Protein AF-A0A132A2J3-F1 (afdb_monomer_lite)

InterPro domains:
  IPR001666 Phosphatidylinositol transfer protein [PTHR10658] (1-175)
  IPR023214 HAD superfamily [G3DSA:3.40.50.1000] (81-167)
  IPR031315 LNS2/PITP [SM00775] (83-177)
  IPR036412 HAD-like superfamily [SSF56784] (77-155)

Organism: Sarcoptes scabiei (NCBI:txid52283)

Structure (mmCIF, N/CA/C/O backbone):
data_AF-A0A132A2J3-F1
#
_entry.id   AF-A0A132A2J3-F1
#
loop_
_atom_site.group_PDB
_atom_site.id
_atom_site.type_symbol
_atom_site.label_atom_id
_atom_site.label_alt_id
_atom_site.label_comp_id
_atom_site.label_asym_id
_atom_site.label_entity_id
_atom_site.label_seq_id
_atom_site.pdbx_PDB_ins_code
_atom_site.Cartn_x
_atom_site.Cartn_y
_atom_site.Cartn_z
_atom_site.occupancy
_atom_site.B_iso_or_equiv
_atom_site.auth_seq_id
_atom_site.auth_comp_id
_atom_site.auth_asym_id
_atom_site.auth_atom_id
_atom_site.pdbx_PDB_model_num
ATOM 1 N N . MET A 1 1 ? -9.317 14.571 3.516 1.00 51.56 1 MET A N 1
ATOM 2 C CA . MET A 1 1 ? -8.101 13.875 3.041 1.00 51.56 1 MET A CA 1
ATOM 3 C C . MET A 1 1 ? -7.048 14.171 4.078 1.00 51.56 1 MET A C 1
ATOM 5 O O . MET A 1 1 ? -6.560 15.284 4.081 1.00 51.56 1 MET A O 1
ATOM 9 N N . TYR A 1 2 ? -6.777 13.237 4.984 1.00 58.00 2 TYR A N 1
ATOM 10 C CA . TYR A 1 2 ? -5.757 13.436 6.005 1.00 58.00 2 TYR A CA 1
ATOM 11 C C . TYR A 1 2 ? -4.391 13.135 5.406 1.00 58.00 2 TYR A C 1
ATOM 13 O O . TYR A 1 2 ? -4.130 12.011 4.980 1.00 58.00 2 TYR A O 1
ATOM 21 N N . GLY A 1 3 ? -3.554 14.159 5.292 1.00 55.97 3 GLY A N 1
ATOM 22 C CA . GLY A 1 3 ? -2.172 14.023 4.847 1.00 55.97 3 GLY A CA 1
ATOM 23 C C . GLY A 1 3 ? -1.191 14.458 5.934 1.00 55.97 3 GLY A C 1
ATOM 24 O O . GLY A 1 3 ? -1.603 15.009 6.954 1.00 55.97 3 GLY A O 1
ATOM 25 N N . PRO A 1 4 ? 0.121 14.317 5.697 1.00 51.69 4 PRO A N 1
ATOM 26 C CA . PRO A 1 4 ? 1.175 14.815 6.579 1.00 51.69 4 PRO A CA 1
ATOM 27 C C . PRO A 1 4 ? 1.253 16.352 6.699 1.00 51.69 4 PRO A C 1
ATOM 29 O O . PRO A 1 4 ? 2.292 16.901 7.039 1.00 51.69 4 PRO A O 1
ATOM 32 N N . LEU A 1 5 ? 0.181 17.080 6.393 1.00 53.25 5 LEU A N 1
ATOM 33 C CA . LEU A 1 5 ? 0.023 18.498 6.727 1.00 53.25 5 LEU A CA 1
ATOM 34 C C . LEU A 1 5 ? -1.166 18.734 7.673 1.00 53.25 5 LEU A C 1
ATOM 36 O O . LEU A 1 5 ? -1.258 19.799 8.270 1.00 53.25 5 LEU A O 1
ATOM 40 N N . ASP A 1 6 ? -2.003 17.716 7.890 1.00 57.16 6 ASP A N 1
ATOM 41 C CA . ASP A 1 6 ? -3.196 17.751 8.740 1.00 57.16 6 ASP A CA 1
ATOM 42 C C . ASP A 1 6 ? -2.969 17.032 10.083 1.00 57.16 6 ASP A C 1
ATOM 44 O O . ASP A 1 6 ? -3.919 16.594 10.730 1.00 57.16 6 ASP A O 1
ATOM 48 N N . PHE A 1 7 ? -1.713 16.904 10.530 1.00 53.22 7 PHE A N 1
ATOM 49 C CA . PHE A 1 7 ? -1.324 16.126 11.718 1.00 53.22 7 PHE A CA 1
ATOM 50 C C . PHE A 1 7 ? -2.056 16.523 13.011 1.00 53.22 7 PHE A C 1
ATOM 52 O O . PHE A 1 7 ? -2.247 15.685 13.887 1.00 53.22 7 PHE A O 1
ATOM 59 N N . VAL A 1 8 ? -2.491 17.781 13.125 1.00 56.19 8 VAL A N 1
ATOM 60 C CA . VAL A 1 8 ? -3.252 18.274 14.286 1.00 56.19 8 VAL A CA 1
ATOM 61 C C . VAL A 1 8 ? -4.710 17.795 14.256 1.00 56.19 8 VAL A C 1
ATOM 63 O O . VAL A 1 8 ? -5.317 17.644 15.309 1.00 56.19 8 VAL A O 1
ATOM 66 N N . SER A 1 9 ? -5.266 17.511 13.075 1.00 65.50 9 SER A N 1
ATOM 67 C CA . SER A 1 9 ? -6.684 17.154 12.912 1.00 65.50 9 SER A CA 1
ATOM 68 C C . SER A 1 9 ? -7.021 15.709 13.282 1.00 65.50 9 SER A C 1
ATOM 70 O O . SER A 1 9 ? -8.185 15.411 13.513 1.00 65.50 9 SER A O 1
ATOM 72 N N . LEU A 1 10 ? -6.021 14.824 13.358 1.00 78.12 10 LEU A N 1
ATOM 73 C CA . LEU A 1 10 ? -6.227 13.405 13.647 1.00 78.12 10 LEU A CA 1
ATOM 74 C C . LEU A 1 10 ? -5.686 12.956 15.000 1.00 78.12 10 LEU A C 1
ATOM 76 O O . LEU A 1 10 ? -5.708 11.765 15.259 1.00 78.12 10 LEU A O 1
ATOM 80 N N . SER A 1 11 ? -5.166 13.822 15.866 1.00 88.19 11 SER A N 1
ATOM 81 C CA . SER A 1 11 ? -4.627 13.369 17.158 1.00 88.19 11 SER A CA 1
ATOM 82 C C . SER A 1 11 ? -5.747 12.958 18.124 1.00 88.19 11 SER A C 1
ATOM 84 O O . SER A 1 11 ? -6.577 13.787 18.482 1.00 88.19 11 SER A O 1
ATOM 86 N N . GLY A 1 12 ? -5.724 11.718 18.628 1.00 90.38 12 GLY A N 1
ATOM 87 C CA . GLY A 1 12 ? -6.720 11.218 19.590 1.00 90.38 12 GLY A CA 1
ATOM 88 C C . GLY A 1 12 ? -8.088 10.870 18.986 1.00 90.38 12 GLY A C 1
ATOM 89 O O . GLY A 1 12 ? -9.053 10.667 19.724 1.00 90.38 12 GLY A O 1
ATOM 90 N N . GLU A 1 13 ? -8.168 10.772 17.662 1.00 92.50 13 GLU A N 1
ATOM 91 C CA . GLU A 1 13 ? -9.356 10.344 16.933 1.00 92.50 13 GLU A CA 1
ATOM 92 C C . GLU A 1 13 ? -9.579 8.832 17.043 1.00 92.50 13 GLU A C 1
ATOM 94 O O . GLU A 1 13 ? -8.643 8.030 17.105 1.00 92.50 13 GLU A O 1
ATOM 99 N N . LYS A 1 14 ? -10.854 8.427 17.048 1.00 96.00 14 LYS A N 1
ATOM 100 C CA . LYS A 1 14 ? -11.248 7.012 17.053 1.00 96.00 14 LYS A CA 1
ATOM 101 C C . LYS A 1 14 ? -11.359 6.494 15.626 1.00 96.00 14 LYS A C 1
ATOM 103 O O . LYS A 1 14 ? -12.165 7.000 14.845 1.00 96.00 14 LYS A O 1
ATOM 108 N N . ILE A 1 15 ? -10.609 5.441 15.329 1.00 96.19 15 ILE A N 1
ATOM 109 C CA . ILE A 1 15 ? -10.566 4.786 14.025 1.00 96.19 15 ILE A CA 1
ATOM 110 C C . ILE A 1 15 ? -11.213 3.410 14.127 1.00 96.19 15 ILE A C 1
ATOM 112 O O . ILE A 1 15 ? -10.680 2.530 14.803 1.00 96.19 15 ILE A O 1
ATOM 116 N N . ASP A 1 16 ? -12.333 3.213 13.437 1.00 97.00 16 ASP A N 1
ATOM 117 C CA . ASP A 1 16 ? -12.965 1.903 13.299 1.00 97.00 16 ASP A CA 1
ATOM 118 C C . ASP A 1 16 ? -12.328 1.108 12.169 1.00 97.00 16 ASP A C 1
ATOM 120 O O . ASP A 1 16 ? -12.245 1.565 11.026 1.00 97.00 16 ASP A O 1
ATOM 124 N N . ILE A 1 17 ? -11.913 -0.111 12.485 1.00 96.25 17 ILE A N 1
ATOM 125 C CA . ILE A 1 17 ? -11.201 -0.997 11.574 1.00 96.25 17 ILE A CA 1
ATOM 126 C C . ILE A 1 17 ? -12.161 -2.085 11.121 1.00 96.25 17 ILE A C 1
ATOM 128 O O . ILE A 1 17 ? -12.654 -2.874 11.927 1.00 96.25 17 ILE A O 1
ATOM 132 N N . HIS A 1 18 ? -12.393 -2.144 9.817 1.00 95.94 18 HIS A N 1
ATOM 133 C CA . HIS A 1 18 ? -13.245 -3.133 9.180 1.00 95.94 18 HIS A CA 1
ATOM 134 C C . HIS A 1 18 ? -12.436 -3.963 8.190 1.00 95.94 18 HIS A C 1
ATOM 136 O O . HIS A 1 18 ? -11.499 -3.464 7.567 1.00 95.94 18 HIS A O 1
ATOM 142 N N . MET A 1 19 ? -12.827 -5.217 8.008 1.00 95.31 19 MET A N 1
ATOM 143 C CA . MET A 1 19 ? -12.303 -6.099 6.972 1.00 95.31 19 MET A CA 1
ATOM 144 C C . MET A 1 19 ? -13.461 -6.613 6.127 1.00 95.31 19 MET A C 1
ATOM 146 O O . MET A 1 19 ? -14.458 -7.096 6.664 1.00 95.31 19 MET A O 1
ATOM 150 N N . LEU A 1 20 ? -13.325 -6.531 4.810 1.00 94.88 20 LEU A N 1
ATOM 151 C CA . LEU A 1 20 ? -14.275 -7.121 3.882 1.00 94.88 20 LEU A CA 1
ATOM 152 C C . LEU A 1 20 ? -14.149 -8.643 3.949 1.00 94.88 20 LEU A C 1
ATOM 154 O O . LEU A 1 20 ? -13.075 -9.200 3.710 1.00 94.88 20 LEU A O 1
ATOM 158 N N . CYS A 1 21 ? -15.234 -9.329 4.291 1.00 89.38 21 CYS A N 1
ATOM 159 C CA . CYS A 1 21 ? -15.236 -10.778 4.338 1.00 89.38 21 CYS A CA 1
ATOM 160 C C . CYS A 1 21 ? -15.135 -11.350 2.916 1.00 89.38 21 CYS A C 1
ATOM 162 O O . CYS A 1 21 ? -16.039 -11.126 2.106 1.00 89.38 21 CYS A O 1
ATOM 164 N N . PRO A 1 22 ? -14.116 -12.173 2.607 1.00 85.00 22 PRO A N 1
ATOM 165 C CA . PRO A 1 22 ? -13.968 -12.725 1.261 1.00 85.00 22 PRO A CA 1
ATOM 166 C C . PRO A 1 22 ? -15.137 -13.622 0.823 1.00 85.00 22 PRO A C 1
ATOM 168 O O . PRO A 1 22 ? -15.363 -13.791 -0.371 1.00 85.00 22 PRO A O 1
ATOM 171 N N . ARG A 1 23 ? -15.880 -14.209 1.777 1.00 84.06 23 ARG A N 1
ATOM 172 C CA . ARG A 1 23 ? -16.932 -15.205 1.504 1.00 84.06 23 ARG A CA 1
ATOM 173 C C . ARG A 1 23 ? -18.272 -14.598 1.099 1.00 84.06 23 ARG A C 1
ATOM 175 O O . ARG A 1 23 ? -18.910 -15.123 0.197 1.00 84.06 23 ARG A O 1
ATOM 182 N N . ASN A 1 24 ? -18.712 -13.549 1.788 1.00 88.94 24 ASN A N 1
ATOM 183 C CA . ASN A 1 24 ? -20.040 -12.954 1.604 1.00 88.94 24 ASN A CA 1
ATOM 184 C C . ASN A 1 24 ? -19.999 -11.466 1.228 1.00 88.94 24 ASN A C 1
ATOM 186 O O . ASN A 1 24 ? -21.058 -10.895 1.013 1.00 88.94 24 ASN A O 1
ATOM 190 N N . GLN A 1 25 ? -18.812 -10.857 1.100 1.00 89.88 25 GLN A N 1
ATOM 191 C CA . GLN A 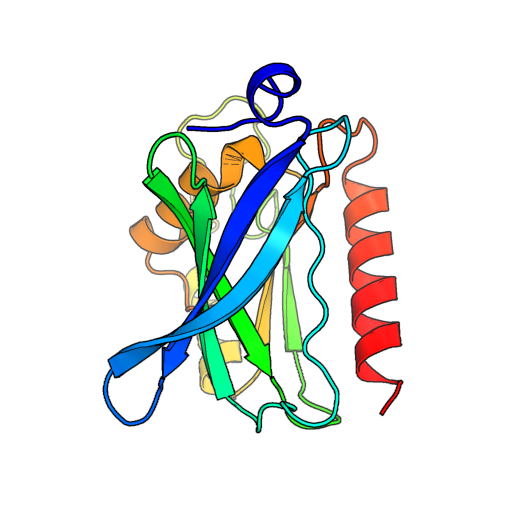1 25 ? -18.637 -9.444 0.732 1.00 89.88 25 GLN A CA 1
ATOM 192 C C . GLN A 1 25 ? -19.234 -8.446 1.742 1.00 89.88 25 GLN A C 1
ATOM 194 O O . GLN A 1 25 ? -19.440 -7.280 1.414 1.00 89.88 25 GLN A O 1
ATOM 199 N N . ASP A 1 26 ? -19.448 -8.876 2.988 1.00 93.88 26 ASP A N 1
ATOM 200 C CA . ASP A 1 26 ? -19.887 -7.998 4.072 1.00 93.88 26 ASP A CA 1
ATOM 201 C C . ASP A 1 26 ? -18.694 -7.409 4.834 1.00 93.88 26 ASP A C 1
ATOM 203 O O . ASP A 1 26 ? -17.673 -8.071 5.052 1.00 93.88 26 ASP A O 1
ATOM 207 N N . TRP A 1 27 ? -18.834 -6.162 5.289 1.00 94.56 27 TRP A N 1
ATOM 208 C CA . TRP A 1 27 ? -17.853 -5.521 6.162 1.00 94.56 27 TRP A CA 1
ATOM 209 C C . TRP A 1 27 ? -17.961 -6.067 7.586 1.00 94.56 27 TRP A C 1
ATOM 211 O O . TRP A 1 27 ? -18.981 -5.911 8.254 1.00 94.56 27 TRP A O 1
ATOM 221 N N . ILE A 1 28 ? -16.879 -6.670 8.072 1.00 94.19 28 ILE A N 1
ATOM 222 C CA . ILE A 1 28 ? -16.760 -7.165 9.442 1.00 94.19 28 ILE A CA 1
ATOM 223 C C . ILE A 1 28 ? -15.989 -6.136 10.263 1.00 94.19 28 ILE A C 1
ATOM 225 O O . ILE A 1 28 ? -14.829 -5.849 9.967 1.00 94.19 28 ILE A O 1
ATOM 229 N N . TYR A 1 29 ? -16.612 -5.615 11.318 1.00 95.06 29 TYR A N 1
ATOM 230 C CA . TYR A 1 29 ? -15.926 -4.807 12.323 1.00 95.06 29 TYR A CA 1
ATOM 231 C C . TYR A 1 29 ? -14.907 -5.656 13.095 1.00 95.06 29 TYR A C 1
ATOM 233 O O . TYR A 1 29 ? -15.224 -6.745 13.583 1.00 95.06 29 TYR A O 1
ATOM 241 N N . LEU A 1 30 ? -13.681 -5.153 13.220 1.00 94.38 30 LEU A N 1
ATOM 242 C CA . LEU A 1 30 ? -12.596 -5.83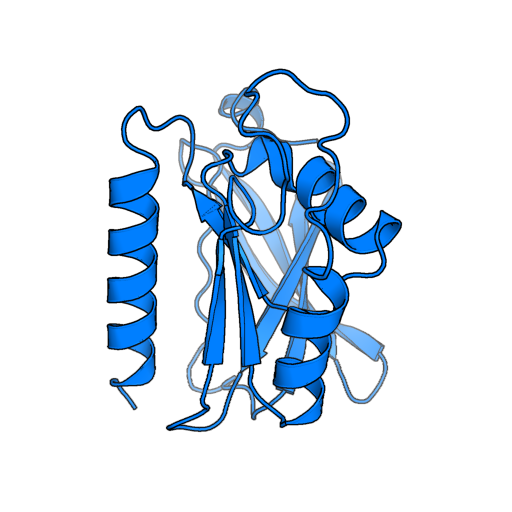4 13.915 1.00 94.38 30 LEU A CA 1
ATOM 243 C C . LEU A 1 30 ? -12.289 -5.210 15.270 1.00 94.38 30 LEU A C 1
ATOM 245 O O . LEU A 1 30 ? -12.185 -5.959 16.246 1.00 94.38 30 LEU A O 1
ATOM 249 N N . ASP A 1 31 ? -12.098 -3.888 15.302 1.00 95.69 31 ASP A N 1
ATOM 250 C CA . ASP A 1 31 ? -11.682 -3.136 16.487 1.00 95.69 31 ASP A CA 1
ATOM 251 C C . ASP A 1 31 ? -11.801 -1.610 16.285 1.00 95.69 31 ASP A C 1
ATOM 253 O O . ASP A 1 31 ? -11.963 -1.138 15.156 1.00 95.69 31 ASP A O 1
ATOM 257 N N . THR A 1 32 ? -11.645 -0.846 17.369 1.00 96.81 32 THR A N 1
ATOM 258 C CA . THR A 1 32 ? -11.456 0.610 17.348 1.00 96.81 32 THR A CA 1
ATOM 259 C C . THR A 1 32 ? -10.119 0.956 17.980 1.00 96.81 32 THR A C 1
ATOM 261 O O . THR A 1 32 ? -9.849 0.584 19.120 1.00 96.81 32 THR A O 1
ATOM 264 N N . GLN A 1 33 ? -9.310 1.740 17.278 1.00 96.19 33 GLN A N 1
ATOM 265 C CA . GLN A 1 33 ? -8.022 2.214 17.778 1.00 96.19 33 GLN A CA 1
ATOM 266 C C . GLN A 1 33 ? -8.002 3.738 17.885 1.00 96.19 33 GLN A C 1
ATOM 268 O O . GLN A 1 33 ? -8.714 4.429 17.156 1.00 96.19 33 GLN A O 1
ATOM 273 N N . LEU A 1 34 ? -7.200 4.256 18.815 1.00 95.19 34 LEU A N 1
ATOM 274 C CA . LEU A 1 34 ? -6.929 5.688 18.919 1.00 95.19 34 LEU A CA 1
ATOM 275 C C . LEU A 1 34 ? -5.676 6.023 18.123 1.00 95.19 34 LEU A C 1
ATOM 277 O O . LEU A 1 34 ? -4.667 5.319 18.199 1.00 95.19 34 LEU A O 1
ATOM 281 N N . THR A 1 35 ? -5.738 7.111 17.376 1.00 93.25 35 THR A N 1
ATOM 282 C CA . THR A 1 35 ? -4.562 7.690 16.735 1.00 93.25 35 THR A CA 1
ATOM 283 C C . THR A 1 35 ? -3.633 8.336 17.763 1.00 93.25 35 THR A C 1
ATOM 285 O O . THR A 1 35 ? -4.064 8.901 18.772 1.00 93.25 35 THR A O 1
ATOM 288 N N . ASP A 1 36 ? -2.331 8.267 17.500 1.00 89.56 36 ASP A N 1
ATOM 289 C CA . ASP A 1 36 ? -1.309 8.921 18.309 1.00 89.56 36 ASP A CA 1
ATOM 290 C C . ASP A 1 36 ? -1.265 10.447 18.078 1.00 89.56 36 ASP A C 1
ATOM 292 O O . ASP A 1 36 ? -2.017 11.013 17.283 1.00 89.56 36 ASP A O 1
ATOM 296 N N . LYS A 1 37 ? -0.331 11.128 18.754 1.00 86.62 37 LYS A N 1
ATOM 297 C CA . LYS A 1 37 ? -0.110 12.583 18.621 1.00 86.62 37 LYS A CA 1
ATOM 298 C C . LYS A 1 37 ? 0.252 13.054 17.204 1.00 86.62 37 LYS A C 1
ATOM 300 O O . LYS A 1 37 ? 0.251 14.253 16.947 1.00 86.62 37 LYS A O 1
ATOM 305 N N . ASN A 1 38 ? 0.621 12.130 16.319 1.00 81.75 38 ASN A N 1
ATOM 306 C CA . ASN A 1 38 ? 0.957 12.382 14.923 1.00 81.75 38 ASN A CA 1
ATOM 307 C C . ASN A 1 38 ? -0.151 11.879 13.977 1.00 81.75 38 ASN A C 1
ATOM 309 O O . ASN A 1 38 ? 0.087 11.776 12.774 1.00 81.75 38 ASN A O 1
ATOM 313 N N . GLY A 1 39 ? -1.328 11.508 14.492 1.00 83.75 39 GLY A N 1
ATOM 314 C CA . GLY A 1 39 ? -2.429 10.980 13.689 1.00 83.75 39 GLY A CA 1
ATOM 315 C C . GLY A 1 39 ? -2.204 9.558 13.162 1.00 83.75 39 GLY A C 1
ATOM 316 O O . GLY A 1 39 ? -2.882 9.151 12.220 1.00 83.75 39 GLY A O 1
ATOM 317 N N . ARG A 1 40 ? -1.254 8.791 13.717 1.00 85.19 40 ARG A N 1
ATOM 318 C CA . ARG A 1 40 ? -0.954 7.415 13.283 1.00 85.19 40 ARG A CA 1
ATOM 319 C C . ARG A 1 40 ? -1.727 6.397 14.099 1.00 85.19 40 ARG A C 1
ATOM 321 O O . ARG A 1 40 ? -1.872 6.542 15.307 1.00 85.19 40 ARG A O 1
ATOM 328 N N . VAL A 1 41 ? -2.150 5.323 13.445 1.00 90.00 41 VAL A N 1
ATOM 329 C CA . VAL A 1 41 ? -2.822 4.189 14.079 1.00 90.00 41 VAL A CA 1
ATOM 330 C C . VAL A 1 41 ? -2.074 2.901 13.755 1.00 90.00 41 VAL A C 1
ATOM 332 O O . VAL A 1 41 ? -1.617 2.704 12.629 1.00 90.00 41 VAL A O 1
ATOM 335 N N . GLN A 1 42 ? -1.944 2.016 14.740 1.00 90.38 42 GLN A N 1
ATOM 336 C CA . GLN A 1 42 ? -1.381 0.685 14.553 1.00 90.38 42 GLN A CA 1
ATOM 337 C C . GLN A 1 42 ? -2.377 -0.353 15.052 1.00 90.38 42 GLN A C 1
ATOM 339 O O . GLN A 1 42 ? -2.906 -0.245 16.154 1.00 90.38 42 GLN A O 1
ATOM 344 N N . TYR A 1 43 ? -2.603 -1.377 14.238 1.00 91.19 43 TYR A N 1
ATOM 345 C CA . TYR A 1 43 ? -3.456 -2.498 14.587 1.00 91.19 43 TYR A CA 1
ATOM 346 C C . TYR A 1 43 ? -2.749 -3.805 14.265 1.00 91.19 43 TYR A C 1
ATOM 348 O O . TYR A 1 43 ? -2.202 -3.979 13.175 1.00 91.19 43 TYR A O 1
ATOM 356 N N . THR A 1 44 ? -2.776 -4.720 15.226 1.00 91.62 44 THR A N 1
ATOM 357 C CA . THR A 1 44 ? -2.238 -6.068 15.079 1.00 91.62 44 THR A CA 1
ATOM 358 C C . THR A 1 44 ? -3.398 -7.038 15.180 1.00 91.62 44 THR A C 1
ATOM 360 O O . THR A 1 44 ? -4.104 -7.054 16.186 1.00 91.62 44 THR A O 1
ATOM 363 N N . ILE A 1 45 ? -3.584 -7.857 14.146 1.00 90.50 45 ILE A N 1
ATOM 364 C CA . ILE A 1 45 ? -4.615 -8.894 14.149 1.00 90.50 45 ILE A CA 1
ATOM 365 C C . ILE A 1 45 ? -4.274 -9.908 15.256 1.00 90.50 45 ILE A C 1
ATOM 367 O O . ILE A 1 45 ? -3.170 -10.463 15.236 1.00 90.50 45 ILE A O 1
ATOM 371 N N . PRO A 1 46 ? -5.181 -10.155 16.221 1.00 90.31 46 PRO A N 1
ATOM 372 C CA . PRO A 1 46 ? -4.964 -11.148 17.268 1.00 90.31 46 PRO A CA 1
ATOM 373 C C . PRO A 1 46 ? -4.721 -12.541 16.681 1.00 90.31 46 PRO A C 1
ATOM 375 O O . PRO A 1 46 ? -5.289 -12.885 15.642 1.00 90.31 46 PRO A O 1
ATOM 378 N N . LYS A 1 47 ? -3.911 -13.370 17.349 1.00 87.88 47 LYS A N 1
ATOM 379 C CA . LYS A 1 47 ? -3.559 -14.717 16.856 1.00 87.88 47 LYS A CA 1
ATOM 380 C C . LYS A 1 47 ? -4.792 -15.599 16.646 1.00 87.88 47 LYS A C 1
ATOM 382 O O . LYS A 1 47 ? -4.845 -16.385 15.702 1.00 87.88 47 LYS A O 1
ATOM 387 N N . GLU A 1 48 ? -5.802 -15.419 17.487 1.00 89.56 48 GLU A N 1
ATOM 388 C CA . GLU A 1 48 ? -7.086 -16.121 17.454 1.00 89.56 48 GLU A CA 1
ATOM 389 C C . GLU A 1 48 ? -7.908 -15.756 16.209 1.00 89.56 48 GLU A C 1
ATOM 391 O O . GLU A 1 48 ? -8.766 -16.522 15.783 1.00 89.56 48 GLU A O 1
ATOM 396 N N . LYS A 1 49 ? -7.628 -14.591 15.610 1.00 87.50 49 LYS A N 1
ATOM 397 C CA . LYS A 1 49 ? -8.216 -14.098 14.359 1.00 87.50 49 LYS A CA 1
ATOM 398 C C . LYS A 1 49 ? -7.227 -14.181 13.189 1.00 87.50 49 LYS A C 1
ATOM 400 O O . LYS A 1 49 ? -7.382 -13.448 12.213 1.00 87.50 49 LYS A O 1
ATOM 405 N N . SER A 1 50 ? -6.199 -15.030 13.296 1.00 88.38 50 SER A N 1
ATOM 406 C CA . SER A 1 50 ? -5.237 -15.249 12.214 1.00 88.38 50 SER A CA 1
ATOM 407 C C . SER A 1 50 ? -5.949 -15.569 10.899 1.00 88.38 50 SER A C 1
ATOM 409 O O . SER A 1 50 ? -6.946 -16.291 10.846 1.00 88.38 50 SER A O 1
ATOM 411 N N . LEU A 1 51 ? -5.445 -14.965 9.830 1.00 90.69 51 LEU A N 1
ATOM 412 C CA . LEU A 1 51 ? -6.037 -15.060 8.508 1.00 90.69 51 LEU A CA 1
ATOM 413 C C . LEU A 1 51 ? -5.275 -16.105 7.684 1.00 90.69 51 LEU A C 1
ATOM 415 O O . LEU A 1 51 ? -4.042 -16.121 7.741 1.00 90.69 51 LEU A O 1
ATOM 419 N N . PRO A 1 52 ? -5.967 -16.983 6.934 1.00 91.94 52 PRO A N 1
ATOM 420 C CA . PRO A 1 52 ? -5.305 -17.886 5.998 1.00 91.94 52 PRO A CA 1
ATOM 421 C C . PRO A 1 52 ? -4.638 -17.108 4.853 1.00 91.94 52 PRO A C 1
ATOM 423 O O . PRO A 1 52 ? -4.781 -15.894 4.735 1.00 91.94 52 PRO A O 1
ATOM 426 N N . SER A 1 53 ? -3.895 -17.805 3.991 1.00 92.00 53 SER A N 1
ATOM 427 C CA . SER A 1 53 ? -3.310 -17.170 2.809 1.00 92.00 53 SER A CA 1
ATOM 428 C C . SER A 1 53 ? -4.393 -16.574 1.908 1.00 92.00 53 SER A C 1
ATOM 430 O O . SER A 1 53 ? -5.395 -17.227 1.610 1.00 92.00 53 SER A O 1
ATOM 432 N N . GLY A 1 54 ? -4.187 -15.336 1.466 1.00 90.88 54 GLY A N 1
ATOM 433 C CA . GLY A 1 54 ? -5.164 -14.602 0.674 1.00 90.88 54 GLY A CA 1
ATOM 434 C C . GLY A 1 54 ? -4.942 -13.094 0.677 1.00 90.88 54 GLY A C 1
ATOM 435 O O . GLY A 1 54 ? -4.091 -12.567 1.394 1.00 90.88 54 GLY A O 1
ATOM 436 N N . LEU A 1 55 ? -5.737 -12.406 -0.141 1.00 89.62 55 LEU A N 1
ATOM 437 C CA . LEU A 1 55 ? -5.795 -10.950 -0.198 1.00 89.62 55 LEU A CA 1
ATOM 438 C C . LEU A 1 55 ? -6.993 -10.458 0.614 1.00 89.62 55 LEU A C 1
ATOM 440 O O . LEU A 1 55 ? -8.125 -10.885 0.390 1.00 89.62 55 LEU A O 1
ATOM 444 N N . TYR A 1 56 ? -6.736 -9.535 1.530 1.00 92.75 56 TYR A N 1
ATOM 445 C CA . TYR A 1 56 ? -7.724 -8.976 2.439 1.00 92.75 56 TYR A CA 1
ATOM 446 C C . TYR A 1 56 ? -7.830 -7.473 2.236 1.00 92.75 56 TYR A C 1
ATOM 448 O O . TYR A 1 56 ? -6.820 -6.769 2.185 1.00 92.75 56 TYR A O 1
ATOM 456 N N . HIS A 1 57 ? -9.064 -6.989 2.143 1.00 93.44 57 HIS A N 1
ATOM 457 C CA . HIS A 1 57 ? -9.373 -5.571 2.022 1.00 93.44 57 HIS A CA 1
ATOM 458 C C . HIS A 1 57 ? -9.825 -5.048 3.382 1.00 93.44 57 HIS A C 1
ATOM 460 O O . HIS A 1 57 ? -10.794 -5.536 3.963 1.00 93.44 57 HIS A O 1
ATOM 466 N N . PHE A 1 58 ? -9.096 -4.066 3.892 1.00 94.62 58 PHE A N 1
ATOM 467 C CA . PHE A 1 58 ? -9.403 -3.355 5.118 1.00 94.62 58 PHE A CA 1
ATOM 468 C C . PHE A 1 58 ? -9.893 -1.949 4.812 1.00 94.62 58 PHE A C 1
ATOM 470 O O . PHE A 1 58 ? -9.389 -1.287 3.906 1.00 94.62 58 PHE A O 1
ATOM 477 N N . ARG A 1 59 ? -10.826 -1.476 5.632 1.00 94.56 59 ARG A N 1
ATOM 478 C CA . ARG A 1 59 ? -11.280 -0.093 5.643 1.00 94.56 59 ARG A CA 1
ATOM 479 C C . ARG A 1 59 ? -11.148 0.469 7.043 1.00 94.56 59 ARG A C 1
ATOM 481 O O . ARG A 1 59 ? -11.697 -0.086 7.993 1.00 94.56 59 ARG A O 1
ATOM 488 N N . MET A 1 60 ? -10.429 1.575 7.157 1.00 94.81 60 MET A N 1
ATOM 489 C CA . MET A 1 60 ? -10.278 2.311 8.408 1.00 94.81 60 MET A CA 1
ATOM 490 C C . MET A 1 60 ? -11.097 3.593 8.309 1.00 94.81 60 MET A C 1
ATOM 492 O O . MET A 1 60 ? -10.870 4.383 7.395 1.00 94.81 60 MET A O 1
ATOM 496 N N . VAL A 1 61 ? -12.063 3.767 9.210 1.00 95.00 61 VAL A N 1
ATOM 497 C CA . VAL A 1 61 ? -13.035 4.869 9.197 1.00 95.00 61 VAL A CA 1
ATOM 498 C C . VAL A 1 61 ? -12.819 5.749 10.420 1.00 95.00 61 VAL A C 1
ATOM 500 O O . VAL A 1 61 ? -12.817 5.253 11.545 1.00 95.00 61 VAL A O 1
ATOM 503 N N . VAL A 1 62 ? -12.668 7.053 10.217 1.00 94.62 62 VAL A N 1
ATOM 504 C CA . VAL A 1 62 ? -12.623 8.033 11.305 1.00 94.62 62 VAL A CA 1
ATOM 505 C C . VAL A 1 62 ? -14.040 8.239 11.828 1.00 94.62 62 VAL A C 1
ATOM 507 O O . VAL A 1 62 ? -14.937 8.610 11.074 1.00 94.62 62 VAL A O 1
ATOM 510 N N . ARG A 1 63 ? -14.279 7.989 13.120 1.00 93.81 63 ARG A N 1
ATOM 511 C CA . ARG A 1 63 ? -15.629 8.111 13.700 1.00 93.81 63 ARG A CA 1
ATOM 512 C C . ARG A 1 63 ? -16.171 9.535 13.688 1.00 93.81 63 ARG A C 1
ATOM 514 O O . ARG A 1 63 ? -17.383 9.696 13.618 1.00 93.81 63 ARG A O 1
ATOM 521 N N . GLY A 1 64 ? -15.300 10.535 13.816 1.00 90.69 64 GLY A N 1
ATOM 522 C CA . GLY A 1 64 ? -15.703 11.935 13.944 1.00 90.69 64 GLY A CA 1
ATOM 523 C C . GLY A 1 64 ? -16.354 12.498 12.681 1.00 90.69 64 GLY A C 1
ATOM 524 O O . GLY A 1 64 ? -17.359 13.197 12.775 1.00 90.69 64 GLY A O 1
ATOM 525 N N . ASP A 1 65 ? -15.810 12.176 11.505 1.00 90.12 65 ASP A N 1
ATOM 526 C CA . ASP A 1 65 ? -16.240 12.761 10.228 1.00 90.12 65 ASP A CA 1
ATOM 527 C C . ASP A 1 65 ? -16.587 11.728 9.140 1.00 90.12 65 ASP A C 1
ATOM 529 O O . ASP A 1 65 ? -16.910 12.101 8.012 1.00 90.12 65 ASP A O 1
ATOM 533 N N . HIS A 1 66 ? -16.523 10.432 9.468 1.00 90.75 66 HIS A N 1
ATOM 534 C CA . HIS A 1 66 ? -16.788 9.298 8.577 1.00 90.75 66 HIS A CA 1
ATOM 535 C C . HIS A 1 66 ? -15.920 9.224 7.317 1.00 90.75 66 HIS A C 1
ATOM 537 O O . HIS A 1 66 ? -16.206 8.442 6.403 1.00 90.75 66 HIS A O 1
ATOM 543 N N . THR A 1 67 ? -14.833 9.985 7.252 1.00 90.12 67 THR A N 1
ATOM 544 C CA . THR A 1 67 ? -13.840 9.777 6.204 1.00 90.12 67 THR A CA 1
ATOM 545 C C . THR A 1 67 ? -13.111 8.455 6.434 1.00 90.12 67 THR A C 1
ATOM 547 O O . THR A 1 67 ? -13.072 7.912 7.540 1.00 90.12 67 THR A O 1
ATOM 550 N N . PHE A 1 68 ? -12.564 7.884 5.364 1.00 90.81 68 PHE A N 1
ATOM 551 C CA . PHE A 1 68 ? -11.966 6.559 5.426 1.00 90.81 68 PHE A CA 1
ATOM 552 C C . PHE A 1 68 ? -10.783 6.412 4.478 1.00 90.81 68 PHE A C 1
ATOM 554 O O . PHE A 1 68 ? -10.606 7.184 3.532 1.00 90.81 68 PHE A O 1
ATOM 561 N N . LEU A 1 69 ? -9.996 5.372 4.729 1.00 87.56 69 LEU A N 1
ATOM 562 C CA . LEU A 1 69 ? -8.978 4.865 3.822 1.00 87.56 69 LEU A CA 1
ATOM 563 C C . LEU A 1 69 ? -9.186 3.366 3.602 1.00 87.56 69 LEU A C 1
ATOM 565 O O . LEU A 1 69 ? -9.642 2.650 4.497 1.00 87.56 69 LEU A O 1
ATOM 569 N N . ASP A 1 70 ? -8.844 2.915 2.401 1.00 87.94 70 ASP A N 1
ATOM 570 C CA . ASP A 1 70 ? -8.849 1.510 2.012 1.00 87.94 70 ASP A CA 1
ATOM 571 C C . ASP A 1 70 ? -7.404 0.999 1.925 1.00 87.94 70 ASP A C 1
ATOM 573 O O . ASP A 1 70 ? -6.521 1.667 1.379 1.00 87.94 70 ASP A O 1
ATOM 577 N N . LEU A 1 71 ? -7.166 -0.191 2.474 1.00 87.88 71 LEU A N 1
ATOM 578 C CA . LEU A 1 71 ? -5.868 -0.865 2.517 1.00 87.88 71 LEU A CA 1
ATOM 579 C C . LEU A 1 71 ? -6.027 -2.302 2.036 1.00 87.88 71 LEU A C 1
ATOM 581 O O . LEU A 1 71 ? -7.013 -2.969 2.346 1.00 87.88 71 LEU A O 1
ATOM 585 N N . PHE A 1 72 ? -5.009 -2.807 1.351 1.00 87.88 72 PHE A N 1
ATOM 586 C CA . PHE A 1 72 ? -4.927 -4.214 0.981 1.00 87.88 72 PHE A CA 1
ATOM 587 C C . PHE A 1 72 ? -3.778 -4.872 1.732 1.00 87.88 72 PHE A C 1
ATOM 589 O O . PHE A 1 72 ? -2.671 -4.337 1.790 1.00 87.88 72 PHE A O 1
ATOM 596 N N . MET A 1 73 ? -4.038 -6.048 2.290 1.00 89.94 73 MET A N 1
ATOM 597 C CA . MET A 1 73 ? -3.047 -6.868 2.969 1.00 89.94 73 MET A CA 1
ATOM 598 C C . MET A 1 73 ? -3.032 -8.251 2.335 1.00 89.94 73 MET A C 1
ATOM 600 O O . MET A 1 73 ? -4.076 -8.883 2.194 1.00 89.94 73 MET A O 1
ATOM 604 N N . SER A 1 74 ? -1.845 -8.724 1.971 1.00 90.56 74 SER A N 1
ATOM 605 C CA . SER A 1 74 ? -1.656 -10.087 1.483 1.00 90.56 74 SER A CA 1
ATOM 606 C C . SER A 1 74 ? -1.054 -10.947 2.586 1.00 90.56 74 SER A C 1
ATOM 608 O O . SER A 1 74 ? -0.019 -10.594 3.155 1.00 90.56 74 SER A O 1
ATOM 610 N N . VAL A 1 75 ? -1.700 -12.070 2.878 1.00 91.69 75 VAL A N 1
ATOM 611 C CA . VAL A 1 75 ? -1.130 -13.156 3.673 1.00 91.69 75 VAL A CA 1
ATOM 612 C C . VAL A 1 75 ? -0.614 -14.196 2.692 1.00 91.69 75 VAL A C 1
ATOM 614 O O . VAL A 1 75 ? -1.385 -14.762 1.917 1.00 91.69 75 VAL A O 1
ATOM 617 N N . VAL A 1 76 ? 0.691 -14.446 2.713 1.00 91.12 76 VAL A N 1
ATOM 618 C CA . VAL A 1 76 ? 1.356 -15.325 1.745 1.00 91.12 76 VAL A CA 1
ATOM 619 C C . VAL A 1 76 ? 1.922 -16.570 2.430 1.00 91.12 76 VAL A C 1
ATOM 621 O O . VAL A 1 76 ? 2.293 -16.493 3.603 1.00 91.12 76 VAL A O 1
ATOM 624 N N . PRO A 1 77 ? 1.986 -17.724 1.741 1.00 90.19 77 PRO A N 1
ATOM 625 C CA . PRO A 1 77 ? 2.643 -18.913 2.272 1.00 90.19 77 PRO A CA 1
ATOM 626 C C . PRO A 1 77 ? 4.120 -18.668 2.631 1.00 90.19 77 PRO A C 1
ATOM 628 O O . PRO A 1 77 ? 4.776 -17.815 2.015 1.00 90.19 77 PRO A O 1
ATOM 631 N N . PRO A 1 78 ? 4.692 -19.446 3.567 1.00 86.62 78 PRO A N 1
ATOM 632 C CA . PRO A 1 78 ? 6.131 -19.442 3.801 1.00 86.62 78 PRO A CA 1
ATOM 633 C C . PRO A 1 78 ? 6.899 -19.709 2.505 1.00 86.62 78 PRO A C 1
ATOM 635 O O . PRO A 1 78 ? 6.464 -20.508 1.676 1.00 86.62 78 PRO A O 1
ATOM 638 N N . LYS A 1 79 ? 8.064 -19.069 2.353 1.00 86.94 79 LYS A N 1
ATOM 639 C CA . LYS A 1 79 ? 8.935 -19.195 1.168 1.00 86.94 79 LYS A CA 1
ATOM 640 C C . LYS A 1 79 ? 8.314 -18.703 -0.149 1.00 86.94 79 LYS A C 1
ATOM 642 O O . LYS A 1 79 ? 8.818 -19.054 -1.209 1.00 86.94 79 LYS A O 1
ATOM 647 N N . THR A 1 80 ? 7.256 -17.889 -0.098 1.00 91.19 80 THR A N 1
ATOM 648 C CA . THR A 1 80 ? 6.736 -17.214 -1.297 1.00 91.19 80 THR A CA 1
ATOM 649 C C . THR A 1 80 ? 7.839 -16.381 -1.941 1.00 91.19 80 THR A C 1
ATOM 651 O O . THR A 1 80 ? 8.398 -15.484 -1.306 1.00 91.19 80 THR A O 1
ATOM 654 N N . GLU A 1 81 ? 8.145 -16.670 -3.202 1.00 93.31 81 GLU A N 1
ATOM 655 C CA . GLU A 1 81 ? 9.125 -15.913 -3.969 1.00 93.31 81 GLU A CA 1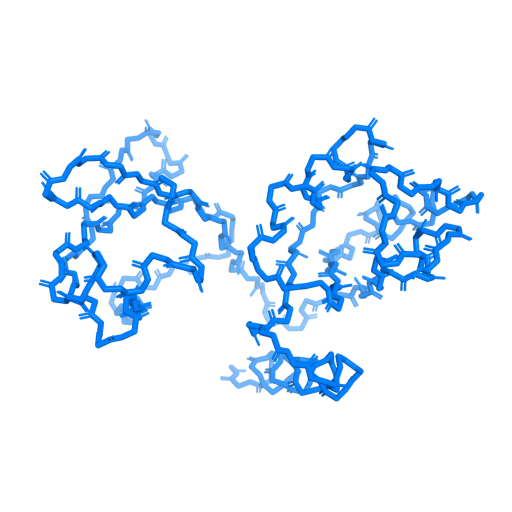
ATOM 656 C C . GLU A 1 81 ? 8.523 -14.586 -4.442 1.00 93.31 81 GLU A C 1
ATOM 658 O O . GLU A 1 81 ? 7.373 -14.516 -4.883 1.00 93.31 81 GLU A O 1
ATOM 663 N N . ALA A 1 82 ? 9.306 -13.514 -4.341 1.00 94.06 82 ALA A N 1
ATOM 664 C CA . ALA A 1 82 ? 8.869 -12.171 -4.690 1.00 94.06 82 ALA A CA 1
ATOM 665 C C . ALA A 1 82 ? 9.902 -11.466 -5.567 1.00 94.06 82 ALA A C 1
ATOM 667 O O . ALA A 1 82 ? 11.108 -11.607 -5.360 1.00 94.06 82 ALA A O 1
ATOM 668 N N . VAL A 1 83 ? 9.419 -10.654 -6.506 1.00 96.25 83 VAL A N 1
ATOM 669 C CA . VAL A 1 83 ? 10.252 -9.762 -7.317 1.00 96.25 83 VAL A CA 1
ATOM 670 C C . VAL A 1 83 ? 9.927 -8.328 -6.941 1.00 96.25 83 VAL A C 1
ATOM 672 O O . VAL A 1 83 ? 8.767 -7.906 -6.955 1.00 96.25 83 VAL A O 1
ATOM 675 N N . VAL A 1 84 ? 10.970 -7.574 -6.594 1.00 95.12 84 VAL A N 1
ATOM 676 C CA . VAL A 1 84 ? 10.834 -6.179 -6.183 1.00 95.12 84 VAL A CA 1
ATOM 677 C C . VAL A 1 84 ? 11.215 -5.246 -7.325 1.00 95.12 84 VAL A C 1
ATOM 679 O O . VAL A 1 84 ? 12.343 -5.273 -7.816 1.00 95.12 84 VAL A O 1
ATOM 682 N N . PHE A 1 85 ? 10.302 -4.349 -7.682 1.00 95.19 85 PHE A N 1
ATOM 683 C CA . PHE A 1 85 ? 10.518 -3.292 -8.660 1.00 95.19 85 PHE A CA 1
ATOM 684 C C . PHE A 1 85 ? 10.557 -1.929 -7.977 1.00 95.19 85 PHE A C 1
ATOM 686 O O . PHE A 1 85 ? 9.595 -1.497 -7.341 1.00 95.19 85 PHE A O 1
ATOM 693 N N . SER A 1 86 ? 11.659 -1.199 -8.148 1.00 92.00 86 SER A N 1
ATOM 694 C CA . SER A 1 86 ? 11.670 0.228 -7.825 1.00 92.00 86 SER A CA 1
ATOM 695 C C . SER A 1 86 ? 10.859 0.994 -8.868 1.00 92.00 86 SER A C 1
ATOM 697 O O . SER A 1 86 ? 11.121 0.885 -10.060 1.00 92.00 86 SER A O 1
ATOM 699 N N . ILE A 1 87 ? 9.893 1.807 -8.445 1.00 91.50 87 ILE A N 1
ATOM 700 C CA . ILE A 1 87 ? 9.123 2.636 -9.381 1.00 91.50 87 ILE A CA 1
ATOM 701 C C . ILE A 1 87 ? 10.029 3.733 -9.945 1.00 91.50 87 ILE A C 1
ATOM 703 O O . ILE A 1 87 ? 10.266 3.801 -11.152 1.00 91.50 87 ILE A O 1
ATOM 707 N N . ASP A 1 88 ? 10.588 4.557 -9.057 1.00 86.75 88 ASP A N 1
ATOM 708 C CA . ASP A 1 88 ? 11.387 5.718 -9.442 1.00 86.75 88 ASP A CA 1
ATOM 709 C C . ASP A 1 88 ? 12.721 5.282 -10.057 1.00 86.75 88 ASP A C 1
ATOM 711 O O . ASP A 1 88 ? 13.518 4.586 -9.421 1.00 86.75 88 ASP A O 1
ATOM 715 N N . GLY A 1 89 ? 12.951 5.692 -11.303 1.00 82.75 89 GLY A N 1
ATOM 716 C CA . GLY A 1 89 ? 14.187 5.455 -12.048 1.00 82.75 89 GLY A CA 1
ATOM 717 C C . GLY A 1 89 ? 14.306 4.069 -12.689 1.00 82.75 89 GLY A C 1
ATOM 718 O O . GLY A 1 89 ? 15.098 3.922 -13.623 1.00 82.75 89 GLY A O 1
ATOM 719 N N . SER A 1 90 ? 13.520 3.072 -12.261 1.00 88.69 90 SER A N 1
ATOM 720 C CA . SER A 1 90 ? 13.481 1.753 -12.918 1.00 88.69 90 SER A CA 1
ATOM 721 C C . SER A 1 90 ? 12.256 1.609 -13.816 1.00 88.69 90 SER A C 1
ATOM 723 O O . SER A 1 90 ? 12.436 1.473 -15.024 1.00 88.69 90 SER A O 1
ATOM 725 N N . LEU A 1 91 ? 11.033 1.708 -13.283 1.00 91.12 91 LEU A N 1
ATOM 726 C CA . LEU A 1 91 ? 9.814 1.667 -14.108 1.00 91.12 91 LEU A CA 1
ATOM 727 C C . LEU A 1 91 ? 9.547 3.004 -14.804 1.00 91.12 91 LEU A C 1
ATOM 729 O O . LEU A 1 91 ? 9.055 3.030 -15.933 1.00 91.12 91 LEU A O 1
ATOM 733 N N . THR A 1 92 ? 9.906 4.114 -14.158 1.00 87.44 92 THR A N 1
ATOM 734 C CA . THR A 1 92 ? 9.859 5.437 -14.777 1.00 87.44 92 THR A CA 1
ATOM 735 C C . THR A 1 92 ? 11.131 5.708 -15.582 1.00 87.44 92 THR A C 1
ATOM 737 O O . THR A 1 92 ? 12.253 5.462 -15.135 1.00 87.44 92 THR A O 1
ATOM 740 N N . ALA A 1 93 ? 10.969 6.265 -16.781 1.00 74.31 93 ALA A N 1
ATOM 741 C CA . ALA A 1 93 ? 12.060 6.742 -17.630 1.00 74.31 93 ALA A CA 1
ATOM 742 C C . ALA A 1 93 ? 12.640 8.087 -17.152 1.00 74.31 93 ALA A C 1
ATOM 744 O O . ALA A 1 93 ? 13.685 8.514 -17.637 1.00 74.31 93 ALA A O 1
ATOM 745 N N . SER A 1 94 ? 11.978 8.762 -16.205 1.00 63.59 94 SER A N 1
ATOM 746 C CA . SER A 1 94 ? 12.465 9.987 -15.572 1.00 63.59 94 SER A CA 1
ATOM 747 C C . SER A 1 94 ? 12.472 9.872 -14.046 1.00 63.59 94 SER A C 1
ATOM 749 O O . SER A 1 94 ? 11.612 9.233 -13.439 1.00 63.59 94 SER A O 1
ATOM 751 N N . VAL A 1 95 ? 13.464 10.518 -13.430 1.00 59.06 95 VAL A N 1
ATOM 752 C CA . VAL A 1 95 ? 13.636 10.648 -11.969 1.00 59.06 95 VAL A CA 1
ATOM 753 C C . VAL A 1 95 ? 13.123 11.993 -11.440 1.00 59.06 95 VAL A C 1
ATOM 755 O O . VAL A 1 95 ? 13.385 12.356 -10.299 1.00 59.06 95 VAL A O 1
ATOM 758 N N . SER A 1 96 ? 12.433 12.772 -12.281 1.00 48.31 96 SER A N 1
ATOM 759 C CA . SER A 1 96 ? 12.039 14.138 -11.937 1.00 48.31 96 SER A CA 1
ATOM 760 C C . SER A 1 96 ? 11.056 14.156 -10.764 1.00 48.31 96 SER A C 1
ATOM 762 O O . SER A 1 96 ? 9.944 13.634 -10.851 1.00 48.31 96 SER A O 1
ATOM 764 N N . VAL A 1 97 ? 11.483 14.834 -9.696 1.00 42.00 97 VAL A N 1
ATOM 765 C CA . VAL A 1 97 ? 10.752 15.098 -8.447 1.00 42.00 97 VAL A CA 1
ATOM 766 C C . VAL A 1 97 ? 9.484 15.945 -8.683 1.00 42.00 97 VAL A C 1
ATOM 768 O O . VAL A 1 97 ? 8.598 15.982 -7.834 1.00 42.00 97 VAL A O 1
ATOM 771 N N . SER A 1 98 ? 9.356 16.589 -9.851 1.00 49.53 98 SER A N 1
ATOM 772 C CA . SER A 1 98 ? 8.303 17.562 -10.182 1.00 49.53 98 SER A CA 1
ATOM 773 C C . SER A 1 98 ? 7.391 17.166 -11.352 1.00 49.53 98 SER A C 1
ATOM 775 O O . SER A 1 98 ? 6.403 17.856 -11.610 1.00 49.53 98 SER A O 1
ATOM 777 N N . ALA A 1 99 ? 7.675 16.075 -12.074 1.00 53.53 99 ALA A N 1
ATOM 778 C CA . ALA A 1 99 ? 6.875 15.698 -13.238 1.00 53.53 99 ALA A CA 1
ATOM 779 C C . ALA A 1 99 ? 5.517 1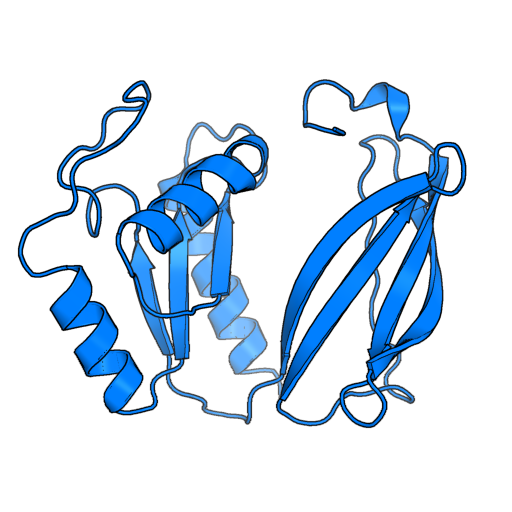5.111 -12.821 1.00 53.53 99 ALA A C 1
ATOM 781 O O . ALA A 1 99 ? 5.437 14.103 -12.118 1.00 53.53 99 ALA A O 1
ATOM 782 N N . LYS A 1 100 ? 4.450 15.759 -13.299 1.00 59.88 100 LYS A N 1
ATOM 783 C CA . LYS A 1 100 ? 3.045 15.422 -13.031 1.00 59.88 100 LYS A CA 1
ATOM 784 C C . LYS A 1 100 ? 2.629 14.057 -13.607 1.00 59.88 100 LYS A C 1
ATOM 786 O O . LYS A 1 100 ? 1.627 13.516 -13.161 1.00 59.88 100 LYS A O 1
ATOM 791 N N . ASP A 1 101 ? 3.417 13.518 -14.540 1.00 68.69 101 ASP A N 1
ATOM 792 C CA . ASP A 1 101 ? 3.232 12.203 -15.155 1.00 68.69 101 ASP A CA 1
ATOM 793 C C . ASP A 1 101 ? 4.571 11.686 -15.738 1.00 68.69 101 ASP A C 1
ATOM 795 O O . ASP A 1 101 ? 5.019 12.157 -16.792 1.00 68.69 101 ASP A O 1
ATOM 799 N N . PRO A 1 102 ? 5.320 10.828 -15.022 1.00 79.31 102 PRO A N 1
ATOM 800 C CA . PRO A 1 102 ? 6.584 10.302 -15.524 1.00 79.31 102 PRO A CA 1
ATOM 801 C C . PRO A 1 102 ? 6.353 9.280 -16.647 1.00 79.31 102 PRO A C 1
ATOM 803 O O . PRO A 1 102 ? 5.520 8.390 -16.536 1.00 79.31 102 PRO A O 1
ATOM 806 N N . LYS A 1 103 ? 7.142 9.342 -17.726 1.00 87.00 103 LYS A N 1
ATOM 807 C CA . LYS A 1 103 ? 7.038 8.354 -18.815 1.00 87.00 103 LYS A CA 1
ATOM 808 C C . LYS A 1 103 ? 7.413 6.953 -18.331 1.00 87.00 103 LYS A C 1
ATOM 810 O O . LYS A 1 103 ? 8.373 6.799 -17.577 1.00 87.00 103 LYS A O 1
ATOM 815 N N . VAL A 1 104 ? 6.719 5.936 -18.835 1.00 90.31 104 VAL A N 1
ATOM 816 C CA . VAL A 1 104 ? 7.066 4.522 -18.626 1.00 90.31 104 VAL A CA 1
ATOM 817 C C . VAL A 1 104 ? 8.353 4.180 -19.384 1.00 90.31 104 VAL A C 1
ATOM 819 O O . VAL A 1 104 ? 8.529 4.577 -20.539 1.00 90.31 104 VAL A O 1
ATOM 822 N N . ARG A 1 105 ? 9.271 3.446 -18.747 1.00 92.56 105 ARG A N 1
ATOM 823 C CA . ARG A 1 105 ? 10.458 2.888 -19.408 1.00 92.56 105 ARG A CA 1
ATOM 824 C C . ARG A 1 105 ? 10.038 1.785 -20.384 1.00 92.56 105 ARG A C 1
ATOM 826 O O . ARG A 1 105 ? 9.228 0.929 -20.043 1.00 92.56 105 ARG A O 1
ATOM 833 N N . ALA A 1 106 ? 10.613 1.787 -21.587 1.00 93.25 106 ALA A N 1
ATOM 834 C CA . ALA A 1 106 ? 10.328 0.771 -22.600 1.00 93.25 106 ALA A CA 1
ATOM 835 C C . ALA A 1 106 ? 10.516 -0.656 -22.043 1.00 93.25 106 ALA A C 1
ATOM 837 O O . ALA A 1 106 ? 11.518 -0.931 -21.382 1.00 93.25 106 ALA A O 1
ATOM 838 N N . GLY A 1 107 ? 9.534 -1.531 -22.283 1.00 94.44 107 GLY A N 1
ATOM 839 C CA . GLY A 1 107 ? 9.518 -2.923 -21.815 1.00 94.44 107 GLY A CA 1
ATOM 840 C C . GLY A 1 107 ? 9.242 -3.121 -20.318 1.00 94.44 107 GLY A C 1
ATOM 841 O O . GLY A 1 107 ? 9.160 -4.259 -19.869 1.00 94.44 107 GLY A O 1
ATOM 842 N N . ALA A 1 108 ? 9.078 -2.055 -19.524 1.00 95.38 108 ALA A N 1
ATOM 843 C CA . ALA A 1 108 ? 8.895 -2.186 -18.076 1.00 95.38 108 ALA A CA 1
ATOM 844 C C . ALA A 1 108 ? 7.632 -2.980 -17.706 1.00 95.38 108 ALA A C 1
ATOM 846 O O . ALA A 1 108 ? 7.683 -3.822 -16.816 1.00 95.38 108 ALA A O 1
ATOM 847 N N . ILE A 1 109 ? 6.517 -2.738 -18.401 1.00 96.25 109 ILE A N 1
ATOM 848 C CA . ILE A 1 109 ? 5.251 -3.444 -18.153 1.00 96.25 109 ILE A CA 1
ATOM 849 C C . ILE A 1 109 ? 5.403 -4.937 -18.470 1.00 96.25 109 ILE A C 1
ATOM 851 O O . ILE A 1 109 ? 4.999 -5.771 -17.662 1.00 96.25 109 ILE A O 1
ATOM 855 N N . ASP A 1 110 ? 6.031 -5.268 -19.602 1.00 97.12 110 ASP A N 1
ATOM 856 C CA . ASP A 1 110 ? 6.212 -6.651 -20.056 1.00 97.12 110 ASP A CA 1
ATOM 857 C C . ASP A 1 110 ? 7.107 -7.447 -19.105 1.00 97.12 110 ASP A C 1
ATOM 859 O O . ASP A 1 110 ? 6.793 -8.585 -18.771 1.00 97.12 110 ASP A O 1
ATOM 863 N N . VAL A 1 111 ? 8.180 -6.832 -18.596 1.00 97.31 111 VAL A N 1
ATOM 864 C CA . VAL A 1 111 ? 9.052 -7.464 -17.596 1.00 97.31 111 VAL A CA 1
ATOM 865 C C . VAL A 1 111 ? 8.281 -7.766 -16.315 1.00 97.31 111 VAL A C 1
ATOM 867 O O . VAL A 1 111 ? 8.392 -8.867 -15.783 1.00 97.31 111 VAL A O 1
ATOM 870 N N . VAL A 1 112 ? 7.491 -6.818 -15.805 1.00 97.81 112 VAL A N 1
ATOM 871 C CA . VAL A 1 112 ? 6.711 -7.060 -14.582 1.00 97.81 112 VAL A CA 1
ATOM 872 C C . VAL A 1 112 ? 5.658 -8.146 -14.820 1.00 97.81 112 VAL A C 1
ATOM 874 O O . VAL A 1 112 ? 5.478 -9.018 -13.972 1.00 97.81 112 VAL A O 1
ATOM 877 N N . ARG A 1 113 ? 4.998 -8.130 -15.985 1.00 97.50 113 ARG A N 1
ATOM 878 C CA . ARG A 1 113 ? 3.997 -9.135 -16.359 1.00 97.50 113 ARG A CA 1
ATOM 879 C C . ARG A 1 113 ? 4.610 -10.526 -16.474 1.00 97.50 113 ARG A C 1
ATOM 881 O O . ARG A 1 113 ? 4.045 -11.460 -15.926 1.00 97.50 113 ARG A O 1
ATOM 888 N N . TYR A 1 114 ? 5.783 -10.645 -17.088 1.00 98.00 114 TYR A N 1
ATOM 889 C CA . TYR A 1 114 ? 6.512 -11.907 -17.189 1.00 98.00 114 TYR A CA 1
ATOM 890 C C . TYR A 1 114 ? 6.717 -12.563 -15.815 1.00 98.00 114 TYR A C 1
ATOM 892 O O . TYR A 1 114 ? 6.392 -13.731 -15.623 1.00 98.00 114 TYR A O 1
ATOM 900 N N . TRP A 1 115 ? 7.189 -11.802 -14.822 1.00 98.19 115 TRP A N 1
ATOM 901 C CA . TRP A 1 115 ? 7.377 -12.335 -13.468 1.00 98.19 115 TRP A CA 1
ATOM 902 C C . TRP A 1 115 ? 6.056 -12.666 -12.768 1.00 98.19 115 TRP A C 1
ATOM 904 O O . TRP A 1 115 ? 5.979 -13.663 -12.050 1.00 98.19 115 TRP A O 1
ATOM 914 N N . GLN A 1 116 ? 5.011 -11.869 -12.997 1.00 96.62 116 GLN A N 1
ATOM 915 C CA . GLN A 1 116 ? 3.678 -12.154 -12.469 1.00 96.62 116 GLN A CA 1
ATOM 916 C C . GLN A 1 116 ? 3.118 -13.469 -13.033 1.00 96.62 116 GLN A C 1
ATOM 918 O O . GLN A 1 116 ? 2.575 -14.273 -12.279 1.00 96.62 116 GLN A O 1
ATOM 923 N N . GLU A 1 117 ? 3.257 -13.701 -14.340 1.00 96.75 117 GLU A N 1
ATOM 924 C CA . GLU A 1 117 ? 2.777 -14.909 -15.025 1.00 96.75 117 GLU A CA 1
ATOM 925 C C . GLU A 1 117 ? 3.507 -16.175 -14.556 1.00 96.75 117 GLU A C 1
ATOM 927 O O . GLU A 1 117 ? 2.913 -17.250 -14.522 1.00 96.75 117 GLU A O 1
ATOM 932 N N . LEU A 1 118 ? 4.760 -16.043 -14.110 1.00 97.38 118 LEU A N 1
ATOM 933 C CA . LEU A 1 118 ? 5.506 -17.115 -13.446 1.00 97.38 118 LEU A CA 1
ATOM 934 C C . LEU A 1 118 ? 5.064 -17.376 -11.994 1.00 97.38 118 LEU A C 1
ATOM 936 O O . LEU A 1 118 ? 5.563 -18.306 -11.365 1.00 97.38 118 LEU A O 1
ATOM 940 N N . GLY A 1 119 ? 4.140 -16.581 -11.450 1.00 94.31 119 GLY A N 1
ATOM 941 C CA . GLY A 1 119 ? 3.597 -16.755 -10.102 1.00 94.31 119 GLY A CA 1
ATOM 942 C C . GLY A 1 119 ? 4.385 -16.057 -8.992 1.00 94.31 119 GLY A C 1
ATOM 943 O O . GLY A 1 119 ? 4.107 -16.298 -7.817 1.00 94.31 119 GLY A O 1
ATOM 944 N N . TYR A 1 120 ? 5.338 -15.180 -9.326 1.00 96.38 120 TYR A N 1
ATOM 945 C CA . TYR A 1 120 ? 6.064 -14.406 -8.318 1.00 96.38 120 TYR A CA 1
ATOM 946 C C . TYR A 1 120 ? 5.178 -13.313 -7.714 1.00 96.38 120 TYR A C 1
ATOM 948 O O . TYR A 1 120 ? 4.433 -12.620 -8.414 1.00 96.38 120 TYR A O 1
ATOM 956 N N . LEU A 1 121 ? 5.316 -13.089 -6.405 1.00 94.06 121 LEU A N 1
ATOM 957 C CA . LEU A 1 121 ? 4.700 -11.944 -5.742 1.00 94.06 121 LEU A CA 1
ATOM 958 C C . LEU A 1 121 ? 5.362 -10.649 -6.228 1.00 94.06 121 LEU A C 1
ATOM 960 O O . LEU A 1 121 ? 6.555 -10.425 -6.020 1.00 94.06 121 LEU A O 1
ATOM 964 N N . ILE A 1 122 ? 4.573 -9.765 -6.831 1.00 96.31 122 ILE A N 1
ATOM 965 C CA . ILE A 1 122 ? 5.059 -8.471 -7.309 1.00 96.31 122 ILE A CA 1
ATOM 966 C C . ILE A 1 122 ? 5.009 -7.450 -6.175 1.00 96.31 122 ILE A C 1
ATOM 968 O O . ILE A 1 122 ? 3.953 -7.183 -5.592 1.00 96.31 122 ILE A O 1
ATOM 972 N N . ILE A 1 123 ? 6.167 -6.860 -5.880 1.00 94.75 123 ILE A N 1
ATOM 973 C CA . ILE A 1 123 ? 6.319 -5.794 -4.894 1.00 94.75 123 ILE A CA 1
ATOM 974 C C . ILE A 1 123 ? 6.873 -4.554 -5.592 1.00 94.75 123 ILE A C 1
ATOM 976 O O . ILE A 1 123 ? 7.954 -4.577 -6.173 1.00 94.75 123 ILE A O 1
ATOM 980 N N . TYR A 1 124 ? 6.165 -3.441 -5.485 1.00 94.56 124 TYR A N 1
ATOM 981 C CA . TYR A 1 124 ? 6.623 -2.132 -5.912 1.00 94.56 124 TYR A CA 1
ATOM 982 C C . TYR A 1 124 ? 7.152 -1.340 -4.718 1.00 94.56 124 TYR A C 1
ATOM 984 O O . TYR A 1 124 ? 6.499 -1.249 -3.678 1.00 94.56 124 TYR A O 1
ATOM 992 N N . ILE A 1 125 ? 8.313 -0.711 -4.879 1.00 92.25 125 ILE A N 1
ATOM 993 C CA . ILE A 1 125 ? 8.880 0.206 -3.885 1.00 92.25 125 ILE A CA 1
ATOM 994 C C . ILE A 1 125 ? 9.095 1.584 -4.509 1.00 92.25 125 ILE A C 1
ATOM 996 O O . ILE A 1 125 ? 9.663 1.715 -5.595 1.00 92.25 125 ILE A O 1
ATOM 1000 N N . THR A 1 126 ? 8.685 2.645 -3.823 1.00 88.75 126 THR A N 1
ATOM 1001 C CA . THR A 1 126 ? 8.911 4.026 -4.270 1.00 88.75 126 THR A CA 1
ATOM 1002 C C . THR A 1 126 ? 9.642 4.827 -3.209 1.00 88.75 126 THR A C 1
ATOM 1004 O O . THR A 1 126 ? 9.498 4.580 -2.020 1.00 88.75 126 THR A O 1
ATOM 1007 N N . GLY A 1 127 ? 10.487 5.756 -3.658 1.00 84.62 127 GLY A N 1
ATOM 1008 C CA . GLY A 1 127 ? 11.132 6.746 -2.796 1.00 84.62 127 GLY A CA 1
ATOM 1009 C C . GLY A 1 127 ? 10.216 7.925 -2.470 1.00 84.62 127 GLY A C 1
ATOM 1010 O O . GLY A 1 127 ? 10.607 8.803 -1.708 1.00 84.62 127 GLY A O 1
ATOM 1011 N N . ARG A 1 128 ? 9.028 7.980 -3.082 1.00 84.00 128 ARG A N 1
ATOM 1012 C CA . ARG A 1 128 ? 8.054 9.044 -2.865 1.00 84.00 128 ARG A CA 1
ATOM 1013 C C . ARG A 1 128 ? 7.407 8.889 -1.483 1.00 84.00 128 ARG A C 1
ATOM 1015 O O . ARG A 1 128 ? 7.163 7.755 -1.062 1.00 84.00 128 ARG A O 1
ATOM 1022 N N . PRO A 1 129 ? 7.105 10.010 -0.807 1.00 81.56 129 PRO A N 1
ATOM 1023 C CA . PRO A 1 129 ? 6.376 9.984 0.452 1.00 81.56 129 PRO A CA 1
ATOM 1024 C C . PRO A 1 129 ? 4.961 9.431 0.246 1.00 81.56 129 PRO A C 1
ATOM 1026 O O . PRO A 1 129 ? 4.354 9.622 -0.813 1.00 81.56 129 PRO A O 1
ATOM 1029 N N . ASP A 1 130 ? 4.433 8.790 1.280 1.00 78.94 130 ASP A N 1
ATOM 1030 C CA . ASP A 1 130 ? 3.074 8.244 1.385 1.00 78.94 130 ASP A CA 1
ATOM 1031 C C . ASP A 1 130 ? 1.952 9.232 1.005 1.00 78.94 130 ASP A C 1
ATOM 1033 O O . ASP A 1 130 ? 0.964 8.829 0.394 1.00 78.94 130 ASP A O 1
ATOM 1037 N N . ILE A 1 131 ? 2.131 10.543 1.213 1.00 77.00 131 ILE A N 1
ATOM 1038 C CA . ILE A 1 131 ? 1.196 11.577 0.714 1.00 77.00 131 ILE A CA 1
ATOM 1039 C C . ILE A 1 131 ? 0.977 11.519 -0.811 1.00 77.00 131 ILE A C 1
ATOM 1041 O O . ILE A 1 131 ? -0.038 11.988 -1.323 1.00 77.00 131 ILE A O 1
ATOM 1045 N N . GLN A 1 132 ? 1.914 10.941 -1.570 1.00 80.75 132 GLN A N 1
ATOM 1046 C CA . GLN A 1 132 ? 1.787 10.756 -3.017 1.00 80.75 132 GLN A CA 1
ATOM 1047 C C . GLN A 1 132 ? 1.141 9.421 -3.408 1.00 80.75 132 GLN A C 1
ATOM 1049 O O . GLN A 1 132 ? 1.079 9.126 -4.604 1.00 80.75 132 GLN A O 1
ATOM 1054 N N . GLN A 1 133 ? 0.633 8.630 -2.456 1.00 84.31 133 GLN A N 1
ATOM 1055 C CA . GLN A 1 133 ? 0.096 7.292 -2.711 1.00 84.31 133 GLN A CA 1
ATOM 1056 C C . GLN A 1 133 ? -0.915 7.269 -3.852 1.00 84.31 133 GLN A C 1
ATOM 1058 O O . GLN A 1 133 ? -0.731 6.519 -4.808 1.00 84.31 133 GLN A O 1
ATOM 1063 N N . GLN A 1 134 ? -1.932 8.134 -3.817 1.00 83.69 134 GLN A N 1
ATOM 1064 C CA . GLN A 1 134 ? -2.951 8.180 -4.871 1.00 83.69 134 GLN A CA 1
ATOM 1065 C C . GLN A 1 134 ? -2.356 8.454 -6.256 1.00 83.69 134 GLN A C 1
ATOM 1067 O O . GLN A 1 134 ? -2.792 7.855 -7.237 1.00 83.69 134 GLN A O 1
ATOM 1072 N N . ARG A 1 135 ? -1.335 9.316 -6.348 1.00 86.06 135 ARG A N 1
ATOM 1073 C CA . ARG A 1 135 ? -0.672 9.629 -7.623 1.00 86.06 135 ARG A CA 1
ATOM 1074 C C . ARG A 1 135 ? 0.097 8.424 -8.154 1.00 86.06 135 ARG A C 1
ATOM 1076 O O . ARG A 1 135 ? -0.018 8.111 -9.331 1.00 86.06 135 ARG A O 1
ATOM 1083 N N . VAL A 1 136 ? 0.845 7.741 -7.289 1.00 89.12 136 VAL A N 1
ATOM 1084 C CA . VAL A 1 136 ? 1.642 6.565 -7.670 1.00 89.12 136 VAL A CA 1
ATOM 1085 C C . VAL A 1 136 ? 0.747 5.392 -8.066 1.00 89.12 136 VAL A C 1
ATOM 1087 O O . VAL A 1 136 ? 0.974 4.777 -9.105 1.00 89.12 136 VAL A O 1
ATOM 1090 N N . VAL A 1 137 ? -0.299 5.114 -7.282 1.00 89.19 137 VAL A N 1
ATOM 1091 C CA . VAL A 1 137 ? -1.277 4.055 -7.581 1.00 89.19 137 VAL A CA 1
ATOM 1092 C C . VAL A 1 137 ? -2.003 4.345 -8.895 1.00 89.19 137 VAL A C 1
ATOM 1094 O O . VAL A 1 137 ? -2.097 3.463 -9.745 1.00 89.19 137 VAL A O 1
ATOM 1097 N N . SER A 1 138 ? -2.458 5.587 -9.100 1.00 88.94 138 SER A N 1
ATOM 1098 C CA . SER A 1 138 ? -3.123 5.978 -10.350 1.00 88.94 138 SER A CA 1
ATOM 1099 C C . SER A 1 138 ? -2.202 5.827 -11.555 1.00 88.94 138 SER A C 1
ATOM 1101 O O . SER A 1 138 ? -2.648 5.349 -12.590 1.00 88.94 138 SER A O 1
ATOM 1103 N N . TRP A 1 139 ? -0.922 6.181 -11.420 1.00 91.56 139 TRP A N 1
ATOM 1104 C CA . TRP A 1 139 ? 0.056 6.039 -12.496 1.00 91.56 139 TRP A CA 1
ATOM 1105 C C . TRP A 1 139 ? 0.273 4.571 -12.894 1.00 91.56 139 TRP A C 1
ATOM 1107 O O . TRP A 1 139 ? 0.220 4.237 -14.077 1.00 91.56 139 TRP A O 1
ATOM 1117 N N . LEU A 1 140 ? 0.446 3.670 -11.916 1.00 93.56 140 LEU A N 1
ATOM 1118 C CA . LEU A 1 140 ? 0.564 2.229 -12.180 1.00 93.56 140 LEU A CA 1
ATOM 1119 C C . LEU A 1 140 ? -0.681 1.690 -12.900 1.00 93.56 140 LEU A C 1
ATOM 1121 O O . LEU A 1 140 ? -0.558 0.967 -13.889 1.00 93.56 140 LEU A O 1
ATOM 1125 N N . TYR A 1 141 ? -1.868 2.088 -12.433 1.00 91.56 141 TYR A N 1
ATOM 1126 C CA . TYR A 1 141 ? -3.143 1.688 -13.025 1.00 91.56 141 TYR A CA 1
ATOM 1127 C C . TYR A 1 141 ? -3.311 2.208 -14.460 1.00 91.56 141 TYR A C 1
ATOM 1129 O O 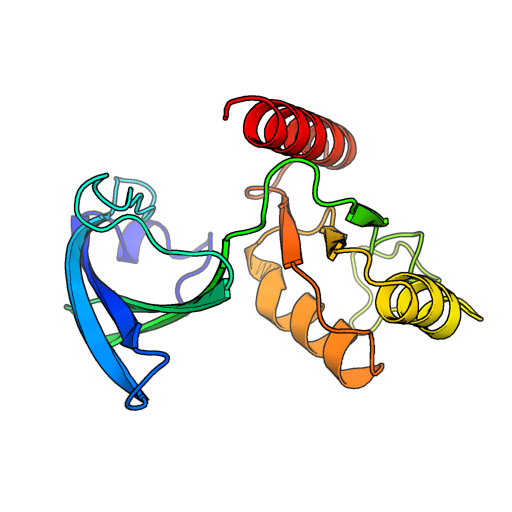. TYR A 1 141 ? -3.601 1.433 -15.366 1.00 91.56 141 TYR A O 1
ATOM 1137 N N . GLN A 1 142 ? -3.070 3.501 -14.695 1.00 91.44 142 GLN A N 1
ATOM 1138 C CA . GLN A 1 142 ? -3.206 4.143 -16.011 1.00 91.44 142 GLN A CA 1
ATOM 1139 C C . GLN A 1 142 ? -2.299 3.519 -17.076 1.00 91.44 142 GLN A C 1
ATOM 1141 O O . GLN A 1 142 ? -2.657 3.486 -18.252 1.00 91.44 142 GLN A O 1
ATOM 1146 N N . HIS A 1 143 ? -1.141 3.005 -16.667 1.00 91.94 143 HIS A N 1
ATOM 1147 C CA . HIS A 1 143 ? -0.196 2.335 -17.553 1.00 91.94 143 HIS A CA 1
ATOM 1148 C C . HIS A 1 143 ? -0.332 0.807 -17.569 1.00 91.94 143 HIS A C 1
ATOM 1150 O O . HIS A 1 143 ? 0.494 0.141 -18.189 1.00 91.94 143 HIS A O 1
ATOM 1156 N N . ASN A 1 144 ? -1.380 0.246 -16.956 1.00 94.62 144 ASN A N 1
ATOM 1157 C CA . ASN A 1 144 ? -1.672 -1.191 -16.942 1.00 94.62 144 ASN A CA 1
ATOM 1158 C C . ASN A 1 144 ? -0.539 -2.051 -16.360 1.00 94.62 144 ASN A C 1
ATOM 1160 O O . ASN A 1 144 ? -0.269 -3.157 -16.844 1.00 94.62 144 ASN A O 1
ATOM 1164 N N . PHE A 1 145 ? 0.133 -1.553 -15.321 1.00 96.56 145 PHE A N 1
ATOM 1165 C CA . PHE A 1 145 ? 1.054 -2.385 -14.561 1.00 96.56 145 PHE A CA 1
ATOM 1166 C C . PHE A 1 145 ? 0.292 -3.513 -13.847 1.00 96.56 145 PHE A C 1
ATOM 1168 O O . PHE A 1 145 ? -0.799 -3.280 -13.318 1.00 96.56 145 PHE A O 1
ATOM 1175 N N . PRO A 1 146 ? 0.865 -4.727 -13.788 1.00 95.75 146 PRO A N 1
ATOM 1176 C CA . PRO A 1 146 ? 0.357 -5.814 -12.961 1.00 95.75 146 PRO A CA 1
ATOM 1177 C C . PRO A 1 146 ? 0.030 -5.400 -11.526 1.00 95.75 146 PRO A C 1
ATOM 1179 O O . PRO A 1 146 ? 0.727 -4.579 -10.926 1.00 95.75 146 PRO A O 1
ATOM 1182 N N . HIS A 1 147 ? -0.996 -6.013 -10.938 1.00 91.06 147 HIS A N 1
ATOM 1183 C CA . HIS A 1 147 ? -1.300 -5.802 -9.525 1.00 91.06 147 HIS A CA 1
ATOM 1184 C C . HIS A 1 147 ? -0.141 -6.295 -8.650 1.00 91.06 147 HIS A C 1
ATOM 1186 O O . HIS A 1 147 ? 0.421 -7.365 -8.882 1.00 91.06 147 HIS A O 1
ATOM 1192 N N . GLY A 1 148 ? 0.194 -5.518 -7.623 1.00 92.56 148 GLY A N 1
ATOM 1193 C CA . GLY A 1 148 ? 1.268 -5.829 -6.689 1.00 92.56 148 GLY A CA 1
ATOM 1194 C C . GLY A 1 148 ? 1.158 -4.997 -5.418 1.00 92.56 148 GLY A C 1
ATOM 1195 O O . GLY A 1 148 ? 0.403 -4.025 -5.356 1.00 92.56 148 GLY A O 1
ATOM 1196 N N . LEU A 1 149 ? 1.912 -5.387 -4.395 1.00 92.00 149 LEU A N 1
ATOM 1197 C CA . LEU A 1 149 ? 1.988 -4.645 -3.137 1.00 92.00 149 LEU A CA 1
ATOM 1198 C C . LEU A 1 149 ? 2.857 -3.406 -3.333 1.00 92.00 149 LEU A C 1
ATOM 1200 O O . LEU A 1 149 ? 3.940 -3.517 -3.895 1.00 92.00 149 LEU A O 1
ATOM 1204 N N . ILE A 1 150 ? 2.416 -2.239 -2.866 1.00 91.62 150 ILE A N 1
ATOM 1205 C CA . ILE A 1 150 ? 3.148 -0.980 -3.052 1.00 91.62 150 ILE A CA 1
ATOM 1206 C C . ILE A 1 150 ? 3.597 -0.458 -1.691 1.00 91.62 150 ILE A C 1
ATOM 1208 O O . ILE A 1 150 ? 2.773 -0.240 -0.805 1.00 91.62 150 ILE A O 1
ATOM 1212 N N . PHE A 1 151 ? 4.896 -0.217 -1.545 1.00 89.06 151 PHE A N 1
ATOM 1213 C CA . PHE A 1 151 ? 5.488 0.339 -0.335 1.00 89.06 151 PHE A CA 1
ATOM 1214 C C . PHE A 1 151 ? 6.098 1.716 -0.599 1.00 89.06 151 PHE A C 1
ATOM 1216 O O . PHE A 1 151 ? 6.864 1.912 -1.550 1.00 89.06 151 PHE A O 1
ATOM 1223 N N . PHE A 1 152 ? 5.764 2.656 0.281 1.00 86.19 152 PHE A N 1
ATOM 1224 C CA . PHE A 1 152 ? 6.205 4.049 0.253 1.00 86.19 152 PHE A CA 1
ATOM 1225 C C . PHE A 1 152 ? 7.290 4.298 1.301 1.00 86.19 152 PHE A C 1
ATOM 1227 O O . PHE A 1 152 ? 7.431 3.537 2.262 1.00 86.19 152 PHE A O 1
ATOM 1234 N N . VAL A 1 153 ? 8.051 5.378 1.123 1.00 79.25 153 VAL A N 1
ATOM 1235 C CA . VAL A 1 153 ? 8.909 5.896 2.193 1.00 79.25 153 VAL A CA 1
ATOM 1236 C C . VAL A 1 153 ? 8.032 6.592 3.227 1.00 79.25 153 VAL A C 1
ATOM 1238 O O . VAL A 1 153 ? 7.101 7.317 2.876 1.00 79.25 153 VAL A O 1
ATOM 1241 N N . ASP A 1 154 ? 8.344 6.362 4.499 1.00 68.19 154 ASP A N 1
ATOM 1242 C CA . ASP A 1 154 ? 7.668 7.024 5.607 1.00 68.19 154 ASP A CA 1
ATOM 1243 C C . ASP A 1 154 ? 8.052 8.514 5.653 1.00 68.19 154 ASP A C 1
ATOM 1245 O O . ASP A 1 154 ? 9.211 8.859 5.905 1.00 68.19 154 ASP A O 1
ATOM 1249 N N . GLY A 1 155 ? 7.080 9.390 5.386 1.00 64.94 155 GLY A N 1
ATOM 1250 C CA . GLY A 1 155 ? 7.221 10.840 5.471 1.00 64.94 155 GLY A CA 1
ATOM 1251 C C . GLY A 1 155 ? 8.265 11.467 4.535 1.00 64.94 155 GLY A C 1
ATOM 1252 O O . GLY A 1 155 ? 8.658 10.921 3.502 1.00 64.94 155 GLY A O 1
ATOM 1253 N N . PHE A 1 156 ? 8.702 12.677 4.894 1.00 59.25 156 PHE A N 1
ATOM 1254 C CA . PHE A 1 156 ? 9.695 13.449 4.147 1.00 59.25 156 PHE A CA 1
ATOM 1255 C C . PHE A 1 156 ? 11.108 13.086 4.616 1.00 59.25 156 PHE A C 1
ATOM 1257 O O . PHE A 1 156 ? 11.652 13.713 5.521 1.00 59.25 156 PHE A O 1
ATOM 1264 N N . SER A 1 157 ? 11.702 12.059 4.012 1.00 62.84 157 SER A N 1
ATOM 1265 C CA . SER A 1 157 ? 13.098 11.696 4.268 1.00 62.84 157 SER A CA 1
ATOM 1266 C C . SER A 1 157 ? 14.045 12.322 3.250 1.00 62.84 157 SER A C 1
ATOM 1268 O O . SER A 1 157 ? 13.765 12.349 2.051 1.00 62.84 157 SER A O 1
ATOM 1270 N N . THR A 1 158 ? 15.207 12.770 3.722 1.00 66.31 158 THR A N 1
ATOM 1271 C CA . THR A 1 158 ? 16.324 13.201 2.872 1.00 66.31 158 THR A CA 1
ATOM 1272 C C . THR A 1 158 ? 17.130 12.021 2.310 1.00 66.31 158 THR A C 1
ATOM 1274 O O . THR A 1 158 ? 17.942 12.224 1.410 1.00 66.31 158 THR A O 1
ATOM 1277 N N . GLU A 1 159 ? 16.886 10.785 2.772 1.00 76.62 159 GLU A N 1
ATOM 1278 C CA . GLU A 1 159 ? 17.643 9.579 2.392 1.00 76.62 159 GLU A CA 1
ATOM 1279 C C . GLU A 1 159 ? 16.752 8.447 1.822 1.00 76.62 159 GLU A C 1
ATOM 1281 O O . GLU A 1 159 ? 16.740 7.328 2.348 1.00 76.62 159 GLU A O 1
ATOM 1286 N N . PRO A 1 160 ? 16.011 8.657 0.717 1.00 73.75 160 PRO A N 1
ATOM 1287 C CA . PRO A 1 160 ? 15.029 7.690 0.206 1.00 73.75 160 PRO A CA 1
ATOM 1288 C C . PRO A 1 160 ? 15.611 6.301 -0.115 1.00 73.75 160 PRO A C 1
ATOM 1290 O O . PRO A 1 160 ? 14.922 5.290 0.021 1.00 73.75 160 PRO A O 1
ATOM 1293 N N . LEU A 1 161 ? 16.889 6.218 -0.504 1.00 79.38 161 LEU A N 1
ATOM 1294 C CA . LEU A 1 161 ? 17.563 4.938 -0.760 1.00 79.38 161 LEU A CA 1
ATOM 1295 C C . LEU A 1 161 ? 17.755 4.116 0.518 1.00 79.38 161 LEU A C 1
ATOM 1297 O O . LEU A 1 161 ? 17.526 2.908 0.511 1.00 79.38 161 LEU A O 1
ATOM 1301 N N . ARG A 1 162 ? 18.110 4.765 1.631 1.00 81.69 162 ARG A N 1
ATOM 1302 C CA . ARG A 1 162 ? 18.286 4.094 2.922 1.00 81.69 162 ARG A CA 1
ATOM 1303 C C . ARG A 1 162 ? 16.969 3.514 3.425 1.00 81.69 162 ARG A C 1
ATOM 1305 O O . ARG A 1 162 ? 16.954 2.395 3.934 1.00 81.69 162 ARG A O 1
ATOM 1312 N N . HIS A 1 163 ? 15.864 4.230 3.216 1.00 79.06 163 HIS A N 1
ATOM 1313 C CA . HIS A 1 163 ? 14.528 3.733 3.542 1.00 79.06 163 HIS A CA 1
ATOM 1314 C C . HIS A 1 163 ? 14.138 2.518 2.703 1.00 79.06 163 HIS A C 1
ATOM 1316 O O . HIS A 1 163 ? 13.632 1.549 3.263 1.00 79.06 163 HIS A O 1
ATOM 1322 N N . LYS A 1 164 ? 14.423 2.520 1.392 1.00 82.50 164 LYS A N 1
ATOM 1323 C CA . LYS A 1 164 ? 14.201 1.338 0.542 1.00 82.50 164 LYS A CA 1
ATOM 1324 C C . LYS A 1 164 ? 14.971 0.123 1.063 1.00 82.50 164 LYS A C 1
ATOM 1326 O O . LYS A 1 164 ? 14.386 -0.946 1.207 1.00 82.50 164 LYS A O 1
ATOM 1331 N N . THR A 1 165 ? 16.245 0.291 1.416 1.00 85.38 165 THR A N 1
ATOM 1332 C CA . THR A 1 165 ? 17.058 -0.796 1.985 1.00 85.38 165 THR A CA 1
ATOM 1333 C C . THR A 1 165 ? 16.506 -1.282 3.326 1.00 85.38 165 THR A C 1
ATOM 1335 O O . THR A 1 165 ? 16.378 -2.485 3.535 1.00 85.38 165 THR A O 1
ATOM 1338 N N . ALA A 1 166 ? 16.128 -0.369 4.225 1.00 86.12 166 ALA A N 1
ATOM 1339 C CA . ALA A 1 166 ? 15.562 -0.720 5.527 1.00 86.12 166 ALA A CA 1
ATOM 1340 C C . ALA A 1 166 ? 14.204 -1.432 5.406 1.00 86.12 166 ALA A C 1
ATOM 1342 O O . ALA A 1 166 ? 13.941 -2.388 6.137 1.00 86.12 166 ALA A O 1
ATOM 1343 N N . LEU A 1 167 ? 13.354 -1.003 4.471 1.00 85.06 167 LEU A N 1
ATOM 1344 C CA . LEU A 1 167 ? 12.091 -1.665 4.153 1.00 85.06 167 LEU A CA 1
ATOM 1345 C C . LEU A 1 167 ? 12.343 -3.102 3.683 1.00 85.06 167 LEU A C 1
ATOM 1347 O O . LEU A 1 167 ? 11.739 -4.030 4.213 1.00 85.06 167 LEU A O 1
ATOM 1351 N N . LEU A 1 168 ? 13.260 -3.295 2.732 1.00 86.62 168 LEU A N 1
ATOM 1352 C CA . LEU A 1 168 ? 13.607 -4.619 2.216 1.00 86.62 168 LEU A CA 1
ATOM 1353 C C . LEU A 1 168 ? 14.183 -5.534 3.297 1.00 86.62 168 LEU A C 1
ATOM 1355 O O . LEU A 1 168 ? 13.780 -6.691 3.385 1.00 86.62 168 LEU A O 1
ATOM 1359 N N . ALA A 1 169 ? 15.062 -5.015 4.156 1.00 87.50 169 ALA A N 1
ATOM 1360 C CA . ALA A 1 169 ? 15.594 -5.766 5.290 1.00 87.50 169 ALA A CA 1
ATOM 1361 C C . ALA A 1 169 ? 14.478 -6.208 6.252 1.00 87.50 169 ALA A C 1
ATOM 1363 O O . ALA A 1 169 ? 14.444 -7.366 6.665 1.00 87.50 169 ALA A O 1
ATOM 1364 N N . ASN A 1 170 ? 13.521 -5.321 6.548 1.00 85.88 170 ASN A N 1
ATOM 1365 C CA . ASN A 1 170 ? 12.356 -5.652 7.370 1.00 85.88 170 ASN A CA 1
ATOM 1366 C C . ASN A 1 170 ? 11.448 -6.697 6.710 1.00 85.88 170 ASN A C 1
ATOM 1368 O O . ASN A 1 170 ? 10.978 -7.607 7.390 1.00 85.88 170 ASN A O 1
ATOM 1372 N N . LEU A 1 171 ? 11.190 -6.582 5.403 1.00 83.75 171 LEU A N 1
ATOM 1373 C CA . LEU A 1 171 ? 10.398 -7.564 4.659 1.00 83.75 171 LEU A CA 1
ATOM 1374 C C . LEU A 1 171 ? 11.083 -8.932 4.661 1.00 83.75 171 LEU A C 1
ATOM 1376 O O . LEU A 1 171 ? 10.429 -9.932 4.937 1.00 83.75 171 LEU A O 1
ATOM 1380 N N . HIS A 1 172 ? 12.397 -8.968 4.435 1.00 85.12 172 HIS A N 1
ATOM 1381 C CA . HIS A 1 172 ? 13.180 -10.199 4.476 1.00 85.12 172 HIS A CA 1
ATOM 1382 C C . HIS A 1 172 ? 13.166 -10.837 5.869 1.00 85.12 172 HIS A C 1
ATOM 1384 O O . HIS A 1 172 ? 12.919 -12.032 5.996 1.00 85.12 172 HIS A O 1
ATOM 1390 N N . GLN A 1 173 ? 13.357 -10.041 6.925 1.00 84.94 173 GLN A N 1
ATOM 1391 C CA . GLN A 1 173 ? 13.275 -10.536 8.296 1.00 84.94 173 GLN A CA 1
ATOM 1392 C C . GLN A 1 173 ? 11.888 -11.116 8.588 1.00 84.94 173 GLN A C 1
ATOM 1394 O O . GLN A 1 173 ? 11.793 -12.243 9.054 1.00 84.94 173 GLN A O 1
ATOM 1399 N N . LYS A 1 174 ? 10.809 -10.390 8.266 1.00 80.12 174 LYS A N 1
ATOM 1400 C CA . LYS A 1 174 ? 9.430 -10.857 8.485 1.00 80.12 174 LYS A CA 1
ATOM 1401 C C . LYS A 1 174 ? 9.089 -12.110 7.679 1.00 80.12 174 LYS A C 1
ATOM 1403 O O . LYS A 1 174 ? 8.341 -12.940 8.178 1.00 80.12 174 LYS A O 1
ATOM 1408 N N . ALA A 1 175 ? 9.643 -12.262 6.477 1.00 74.88 175 ALA A N 1
ATOM 1409 C CA . ALA A 1 175 ? 9.469 -13.466 5.668 1.00 74.88 175 ALA A CA 1
ATOM 1410 C C . ALA A 1 175 ? 10.122 -14.711 6.299 1.00 74.88 175 ALA A C 1
ATOM 1412 O O . ALA A 1 175 ? 9.674 -15.823 6.034 1.00 74.88 175 ALA A O 1
ATOM 1413 N N . ASN A 1 176 ? 11.141 -14.527 7.146 1.00 69.50 176 ASN A N 1
ATOM 1414 C CA . ASN A 1 176 ? 11.896 -15.610 7.780 1.00 69.50 176 ASN A CA 1
ATOM 1415 C C . ASN A 1 176 ? 11.442 -15.939 9.218 1.00 69.50 176 ASN A C 1
ATOM 1417 O O . ASN A 1 176 ? 11.970 -16.878 9.807 1.00 69.50 176 ASN A O 1
ATOM 1421 N N . THR A 1 177 ? 10.506 -15.186 9.808 1.00 61.00 177 THR A N 1
ATOM 1422 C CA . THR A 1 177 ? 10.087 -15.350 11.221 1.00 61.00 177 THR A CA 1
ATOM 1423 C C . THR A 1 177 ? 8.854 -16.256 11.394 1.00 61.00 177 THR A C 1
ATOM 1425 O O . THR A 1 177 ? 8.064 -16.047 12.312 1.00 61.00 177 THR A O 1
ATOM 1428 N N . PHE A 1 178 ? 8.665 -17.265 10.542 1.00 50.09 178 PHE A N 1
ATOM 1429 C CA . PHE A 1 178 ? 7.571 -18.239 10.670 1.00 50.09 178 PHE A CA 1
ATOM 1430 C C . PHE A 1 178 ? 8.082 -19.674 10.607 1.00 50.09 178 PHE A C 1
ATOM 1432 O O . PHE A 1 178 ? 8.856 -19.980 9.672 1.00 50.09 178 PHE A O 1
#

Sequence (178 aa):
MYGPLDFVSLSGEKIDIHMLCPRNQDWIYLDTQLTDKNGRVQYTIPKEKSLPSGLYHFRMVVRGDHTFLDLFMSVVPPKTEAVVFSIDGSLTASVSVSAKDPKVRAGAIDVVRYWQELGYLIIYITGRPDIQQQRVVSWLYQHNFPHGLIFFVDGFSTEPLRHKTALLANLHQKANTF

Radius of gyration: 17.51 Å; chains: 1; bounding box: 38×38×42 Å

pLDDT: mean 85.46, std 12.5, range [42.0, 98.19]

Foldseek 3Di:
DDDQVCQQVQAQWKKWKWKQDPPPRDTDTDDIFTAHSRNDTDDDRDPVRDDDFDKIKMWIAGPPPRDIDIDIDGDHDQPQAADEDECAVGQFPDNDPPDLAGDGDPCSQVVQVVCVVVVHA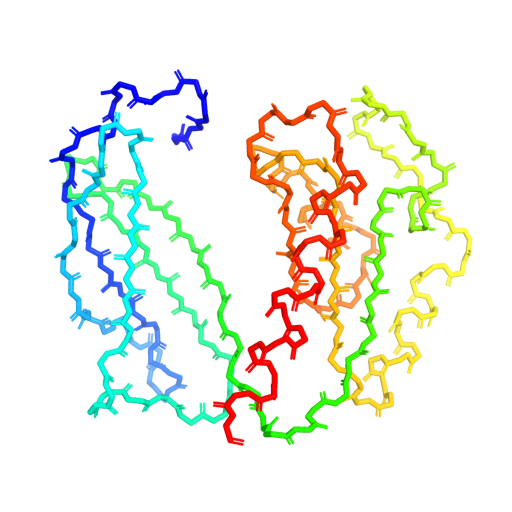YEYEYLAEPSCVVSVVVNCVVVVHDDHHYDYQHPDDPCSVVSVVVVVVVVVVVSPPD

Secondary structure (DSSP, 8-state):
---TT-TTTTTT-EEEEEEE-TTT-PEEEEEEEE--TTS-------GGG---SEEEEEEEEETTT--EEEEEEEE--TT--EEEEEIIIIIBS---TT-SSPPBPTTHHHHHHHHHHTTPEEEEEEEEEGGGHHHHHHHHHHTTPPP-EEEEESSS-S-HHHHHHHHHHHHHHHHH--